Protein AF-A0A0A9A6L1-F1 (afdb_monomer)

Foldseek 3Di:
DDDDDPPDDDDDDPDDDPPPDPDDADADDPVCLLVQEPPPPDFHKHKFWWPDKAQKDWDDDPVDPDIKIKIWTWTADPVRDIAIEIEIHPRNVPDDCPVPADPVDGDTDMDIDGGFHFYDDPNDGTYTYDDDPDDDD

Radius of gyration: 17.83 Å; Cα contacts (8 Å, |Δi|>4): 209; chains: 1; bounding box: 46×40×50 Å

Solvent-accessible surface area (backbone atoms only — not comparable to full-atom values): 8783 Å² total; per-residue (Å²): 140,89,81,86,53,100,83,62,81,86,77,86,74,93,74,71,62,89,80,61,73,92,73,87,84,64,78,51,57,80,86,53,51,73,82,40,57,72,41,86,85,57,64,42,16,37,70,29,34,59,78,46,72,55,74,70,41,81,44,77,45,97,93,44,98,60,68,44,38,32,19,46,33,35,28,31,46,99,81,72,49,74,47,48,36,40,30,33,48,71,56,20,72,69,61,77,54,78,92,78,51,42,89,93,59,81,61,92,46,76,46,80,51,73,70,24,36,38,35,70,58,93,89,44,79,54,28,38,41,55,80,76,88,77,81,80,136

Secondary structure (DSSP, 8-state):
-----TT------SS--TTS-S----B--TTTGGGGTT--S--EEEEEEEEEEPPPEEE--TT-SS-EEEEEEEEE-TT--EEEEEEEHHHHHH---TTT--TTS---EEEEEEEEEEEEETTEEEEEE--------

Nearest PDB structures (foldseek):
  1fgu-assembly1_B  TM=7.752E-01  e=1.623E-06  Homo sapiens
  1jmc-assembly1_A  TM=8.488E-01  e=8.331E-06  Homo sapiens
  4gop-assembly2_Z  TM=6.912E-01  e=4.277E-05  Mycosarcoma maydis
  3u4v-assembly2_B  TM=5.161E-01  e=3.938E-04  Tetrahymena thermophila
  5gqo-assembly1_B-2  TM=5.138E-01  e=1.973E-02  Mycolicibacterium smegmatis MC2 155

Mean predicted aligned error: 7.69 Å

Structure (mmCIF, N/CA/C/O backbone):
data_AF-A0A0A9A6L1-F1
#
_entry.id   AF-A0A0A9A6L1-F1
#
loop_
_atom_site.group_PDB
_atom_site.id
_atom_site.type_symbol
_atom_site.label_atom_id
_atom_site.label_alt_id
_atom_site.label_comp_id
_atom_site.label_asym_id
_atom_site.label_entity_id
_atom_site.label_seq_id
_atom_site.pdbx_PDB_ins_code
_atom_site.Cartn_x
_atom_site.Cartn_y
_atom_site.Cartn_z
_atom_site.occupancy
_atom_site.B_iso_or_equiv
_atom_site.auth_seq_id
_atom_site.auth_comp_id
_atom_site.auth_asym_id
_atom_site.auth_atom_id
_atom_site.pdbx_PDB_model_num
ATOM 1 N N . MET A 1 1 ? -10.309 15.102 16.160 1.00 74.25 1 MET A N 1
ATOM 2 C CA . MET A 1 1 ? -9.269 14.274 16.804 1.00 74.25 1 MET A CA 1
ATOM 3 C C . MET A 1 1 ? -9.879 13.691 18.061 1.00 74.25 1 MET A C 1
ATOM 5 O O . MET A 1 1 ? -10.556 14.434 18.758 1.00 74.25 1 MET A O 1
ATOM 9 N N . LEU A 1 2 ? -9.729 12.389 18.292 1.00 88.75 2 LEU A N 1
ATOM 10 C CA . LEU A 1 2 ? -10.178 11.734 19.520 1.00 88.75 2 LEU A CA 1
ATOM 11 C C . LEU A 1 2 ? -8.929 11.347 20.304 1.00 88.75 2 LEU A C 1
ATOM 13 O O . LEU A 1 2 ? -8.013 10.761 19.733 1.00 88.75 2 LEU A O 1
ATOM 17 N N . GLU A 1 3 ? -8.888 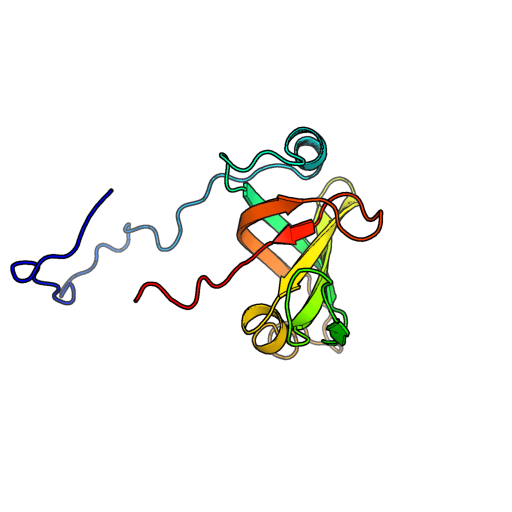11.714 21.576 1.00 94.00 3 GLU A N 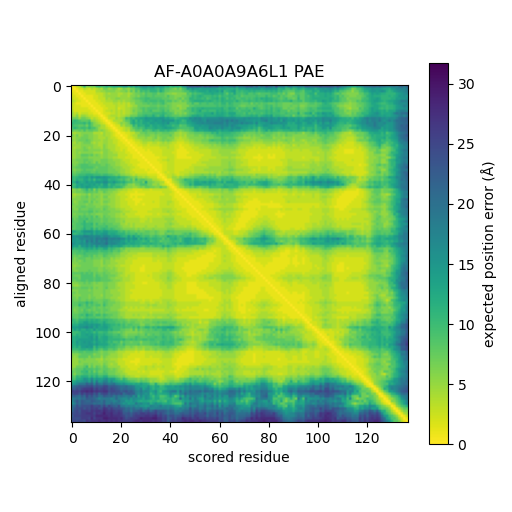1
ATOM 18 C CA . GLU A 1 3 ? -7.743 11.503 22.454 1.00 94.00 3 GLU A CA 1
ATOM 19 C C . GLU A 1 3 ? -8.149 10.578 23.599 1.00 94.00 3 GLU A C 1
ATOM 21 O O . GLU A 1 3 ? -9.248 10.694 24.150 1.00 94.00 3 GLU A O 1
ATOM 26 N N . PHE A 1 4 ? -7.282 9.621 23.925 1.00 95.12 4 PHE A N 1
ATOM 27 C CA . PHE A 1 4 ? -7.496 8.749 25.070 1.00 95.12 4 PHE A CA 1
ATOM 28 C C . PHE A 1 4 ? -6.957 9.418 26.323 1.00 95.12 4 PHE A C 1
ATOM 30 O O . PHE A 1 4 ? -5.835 9.911 26.351 1.00 95.12 4 PHE A O 1
ATOM 37 N N . THR A 1 5 ? -7.761 9.394 27.375 1.00 95.25 5 THR A N 1
ATOM 38 C CA . THR A 1 5 ? -7.386 9.893 28.695 1.00 95.25 5 THR A CA 1
ATOM 39 C C . THR A 1 5 ? -7.419 8.741 29.691 1.00 95.25 5 THR A C 1
ATOM 41 O O . THR A 1 5 ? -7.905 7.650 29.384 1.00 95.25 5 THR A O 1
ATOM 44 N N . LEU A 1 6 ? -6.990 8.999 30.926 1.00 96.31 6 LEU A N 1
ATOM 45 C CA . LEU A 1 6 ? -7.142 8.051 32.036 1.00 96.31 6 LEU A CA 1
ATOM 46 C C . LEU A 1 6 ? -8.614 7.673 32.310 1.00 96.31 6 LEU A C 1
ATOM 48 O O . LEU A 1 6 ? -8.878 6.685 32.990 1.00 96.31 6 LEU A O 1
ATOM 52 N N . TYR A 1 7 ? -9.573 8.431 31.768 1.00 96.50 7 TYR A N 1
ATOM 53 C CA . TYR A 1 7 ? -11.009 8.184 31.907 1.00 96.50 7 TYR A CA 1
ATOM 54 C C . TYR A 1 7 ? -11.627 7.432 30.717 1.00 96.50 7 TYR A C 1
ATOM 56 O O . TYR A 1 7 ? -12.807 7.076 30.761 1.00 96.50 7 TYR A O 1
ATOM 64 N N . THR A 1 8 ? -10.866 7.172 29.650 1.00 97.12 8 THR A N 1
ATOM 65 C CA . THR A 1 8 ? -11.365 6.460 28.470 1.00 97.12 8 THR A CA 1
ATOM 66 C C . THR A 1 8 ? -11.578 4.980 28.780 1.00 97.12 8 THR A C 1
ATOM 68 O O . THR A 1 8 ? -10.676 4.288 29.244 1.00 97.12 8 THR A O 1
ATOM 71 N N . LYS A 1 9 ? -12.773 4.468 28.468 1.00 95.88 9 LYS A N 1
ATOM 72 C CA . LYS A 1 9 ? -13.111 3.045 28.590 1.00 95.88 9 LYS A CA 1
ATOM 73 C C . LYS A 1 9 ? -13.371 2.455 27.210 1.00 95.88 9 LYS A C 1
ATOM 75 O O . LYS A 1 9 ? -14.200 2.968 26.464 1.00 95.88 9 LYS A O 1
ATOM 80 N N . ILE A 1 10 ? -12.686 1.361 26.892 1.00 94.38 10 ILE A N 1
ATOM 81 C CA . ILE A 1 10 ? -12.852 0.609 25.644 1.00 94.38 10 ILE A CA 1
ATOM 82 C C . ILE A 1 10 ? -13.364 -0.777 26.020 1.00 94.38 10 ILE A C 1
ATOM 84 O O . ILE A 1 10 ? -12.783 -1.442 26.875 1.00 94.38 10 ILE A O 1
ATOM 88 N N . SER A 1 11 ? -14.460 -1.209 25.403 1.00 94.81 11 SER A N 1
ATOM 89 C CA . SER A 1 11 ? -15.033 -2.536 25.634 1.00 94.81 11 SER A CA 1
ATOM 90 C C . SER A 1 11 ? -15.467 -3.171 24.310 1.00 94.81 11 SER A C 1
ATOM 92 O O . SER A 1 11 ? -15.911 -2.444 23.417 1.00 94.81 11 SER A O 1
ATOM 94 N N . PRO A 1 12 ? -15.326 -4.499 24.141 1.00 92.62 12 PRO A N 1
ATOM 95 C CA . PRO A 1 12 ? -15.799 -5.186 22.944 1.00 92.62 12 PRO A CA 1
ATOM 96 C C . PRO A 1 12 ? -17.314 -5.037 22.764 1.00 92.62 12 PRO A C 1
ATOM 98 O O . PRO A 1 12 ? -18.078 -5.180 23.722 1.00 92.62 12 PRO A O 1
ATOM 101 N N . SER A 1 13 ? -17.762 -4.807 21.528 1.00 89.44 13 SER A N 1
ATOM 102 C CA . SER A 1 13 ? -19.193 -4.824 21.213 1.00 89.44 13 SER A CA 1
ATOM 103 C C . SER A 1 13 ? -19.717 -6.260 21.230 1.00 89.44 13 SER A C 1
ATOM 105 O O . SER A 1 13 ? -19.190 -7.121 20.529 1.00 89.44 13 SER A O 1
ATOM 107 N N . LYS A 1 14 ? -20.763 -6.518 22.023 1.00 89.75 14 LYS A N 1
ATOM 108 C CA . LYS A 1 14 ? -21.402 -7.843 22.134 1.00 89.75 14 LYS A CA 1
ATOM 109 C C . LYS A 1 14 ? -22.262 -8.194 20.917 1.00 89.75 14 LYS A C 1
ATOM 111 O O . LYS A 1 14 ? -22.505 -9.364 20.654 1.00 89.75 14 LYS A O 1
ATOM 116 N N . SER A 1 15 ? -22.723 -7.181 20.190 1.00 87.12 15 SER A N 1
ATOM 117 C CA . SER A 1 15 ? -23.604 -7.320 19.031 1.00 87.12 15 SER A CA 1
ATOM 118 C C . SER A 1 15 ? -23.201 -6.290 17.970 1.00 87.12 15 SER A C 1
ATOM 120 O O . SER A 1 15 ? -23.883 -5.272 17.805 1.00 87.12 15 SER A O 1
ATOM 122 N N . PRO A 1 16 ? -22.049 -6.476 17.298 1.00 82.50 16 PRO A N 1
ATOM 123 C CA . PRO A 1 16 ? -21.636 -5.565 16.240 1.00 82.50 16 PRO A CA 1
ATOM 124 C C . PRO A 1 16 ? -22.684 -5.580 15.124 1.00 82.50 16 PRO A C 1
ATOM 126 O O . PRO A 1 16 ? -23.101 -6.642 14.664 1.00 82.50 16 PRO A O 1
ATOM 129 N N . GLN A 1 17 ? -23.125 -4.396 14.698 1.00 85.56 17 GLN A N 1
ATOM 130 C CA . GLN A 1 17 ? -24.010 -4.286 13.543 1.00 85.56 17 GLN A CA 1
ATOM 131 C C . GLN A 1 17 ? -23.280 -4.818 12.308 1.00 85.56 17 GLN A C 1
ATOM 133 O O . GLN A 1 17 ? -22.139 -4.435 12.049 1.00 85.56 17 GLN A O 1
ATOM 138 N N . SER A 1 18 ? -23.945 -5.664 11.521 1.00 84.81 18 SER A N 1
ATOM 139 C CA . SER A 1 18 ? -23.381 -6.197 10.273 1.00 84.81 18 SER A CA 1
ATOM 140 C C . SER A 1 18 ? -23.102 -5.108 9.232 1.00 84.81 18 SER A C 1
ATOM 142 O O . SER A 1 18 ? -22.303 -5.315 8.324 1.00 84.81 18 SER A O 1
ATOM 144 N N . THR A 1 19 ? -23.734 -3.942 9.376 1.00 89.06 19 THR A N 1
ATOM 145 C CA . THR A 1 19 ? -23.551 -2.763 8.523 1.00 89.06 19 THR A CA 1
ATOM 146 C C . THR A 1 19 ? -22.353 -1.901 8.917 1.00 89.06 19 THR A C 1
ATOM 148 O O . THR A 1 19 ? -22.063 -0.928 8.222 1.00 89.06 19 THR A O 1
ATOM 151 N N . PHE A 1 20 ? -21.655 -2.209 10.016 1.00 85.94 20 PHE A N 1
ATOM 152 C CA . PHE A 1 20 ? -20.508 -1.413 10.435 1.00 85.94 20 PHE A CA 1
ATOM 153 C C . PHE A 1 20 ? -19.359 -1.573 9.424 1.00 85.94 20 PHE A C 1
ATOM 155 O O . PHE A 1 20 ? -18.884 -2.694 9.208 1.00 85.94 20 PHE A O 1
ATOM 162 N N . PRO A 1 21 ? -18.892 -0.483 8.787 1.00 87.25 21 PRO A N 1
ATOM 163 C CA . PRO A 1 21 ? -17.895 -0.584 7.736 1.00 87.25 21 PRO A CA 1
ATOM 164 C C . PRO A 1 21 ? -16.558 -1.050 8.313 1.00 87.25 21 PRO A C 1
ATOM 166 O O . PRO A 1 21 ? -16.032 -0.476 9.266 1.00 87.25 21 PRO A O 1
ATOM 169 N N . LYS A 1 22 ? -15.976 -2.086 7.702 1.00 85.81 22 LYS A N 1
ATOM 170 C CA . LYS A 1 22 ? -14.654 -2.598 8.092 1.00 85.81 22 LYS A CA 1
ATOM 171 C C . LYS A 1 22 ? -13.523 -1.646 7.692 1.00 85.81 22 LYS A C 1
ATOM 173 O O . LYS A 1 22 ? -12.522 -1.552 8.395 1.00 85.81 22 LYS A O 1
ATOM 178 N N . TYR A 1 23 ? -13.693 -0.950 6.570 1.00 86.00 23 TYR A N 1
ATOM 179 C CA . TYR A 1 23 ? -12.739 0.011 6.028 1.00 86.00 23 TYR A CA 1
ATOM 180 C C . TYR A 1 23 ? -13.496 1.223 5.487 1.00 86.00 23 TYR A C 1
ATOM 182 O O . TYR A 1 23 ? -14.563 1.074 4.895 1.00 86.00 23 TYR A O 1
ATOM 190 N N . ILE A 1 24 ? -12.928 2.411 5.678 1.00 89.31 24 ILE A N 1
ATOM 191 C CA . ILE A 1 24 ? -13.388 3.662 5.075 1.00 89.31 24 ILE A CA 1
ATOM 192 C C . ILE A 1 24 ? -12.195 4.219 4.307 1.00 89.31 24 ILE A C 1
ATOM 194 O O . ILE A 1 24 ? -11.101 4.299 4.862 1.00 89.31 24 ILE A O 1
ATOM 198 N N . TYR A 1 25 ? -12.401 4.557 3.039 1.00 92.88 25 TYR A N 1
ATOM 199 C CA . TYR A 1 25 ? -11.360 5.069 2.155 1.00 92.88 25 TYR A CA 1
ATOM 200 C C . TYR A 1 25 ? -11.956 6.034 1.128 1.00 92.88 25 TYR A C 1
ATOM 202 O O . TYR A 1 25 ? -13.148 5.974 0.814 1.00 92.88 25 TYR A O 1
ATOM 210 N N . LYS A 1 26 ? -11.110 6.901 0.578 1.00 93.56 26 LYS A N 1
ATOM 211 C CA . LYS A 1 26 ? -11.421 7.793 -0.540 1.00 93.56 26 LYS A CA 1
ATOM 212 C C . LYS A 1 26 ? -10.390 7.572 -1.644 1.00 93.56 26 LYS A C 1
ATOM 214 O O . LYS A 1 26 ? -9.288 8.105 -1.576 1.00 93.56 26 LYS A O 1
ATOM 219 N N . LEU A 1 27 ? -10.766 6.774 -2.644 1.00 94.12 27 LEU A N 1
ATOM 220 C CA . LEU A 1 27 ? -9.862 6.398 -3.729 1.00 94.12 27 LEU A CA 1
ATOM 221 C C . LEU A 1 27 ? -9.459 7.611 -4.572 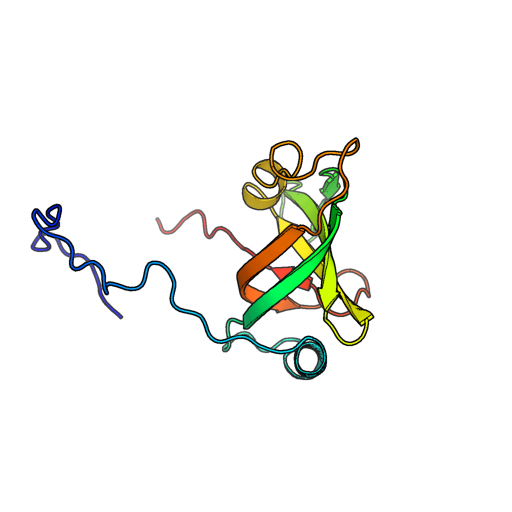1.00 94.12 27 LEU A C 1
ATOM 223 O O . LEU A 1 27 ? -10.311 8.377 -5.018 1.00 94.12 27 LEU A O 1
ATOM 227 N N . THR A 1 28 ? -8.162 7.709 -4.825 1.00 93.62 28 THR A N 1
ATOM 228 C CA . THR A 1 28 ? -7.537 8.603 -5.794 1.00 93.62 28 THR A CA 1
ATOM 229 C C . THR A 1 28 ? -7.097 7.780 -6.998 1.00 93.62 28 THR A C 1
ATOM 231 O O . THR A 1 28 ? -6.499 6.708 -6.850 1.00 93.62 28 THR A O 1
ATOM 234 N N . THR A 1 29 ? -7.380 8.276 -8.197 1.00 94.31 29 THR A N 1
ATOM 235 C CA . THR A 1 29 ? -6.985 7.613 -9.446 1.00 94.31 29 THR A CA 1
ATOM 236 C C . THR A 1 29 ? -5.493 7.791 -9.718 1.00 94.31 29 THR A C 1
ATOM 238 O O . THR A 1 29 ? -4.877 8.764 -9.280 1.00 94.31 29 THR A O 1
ATOM 241 N N . PHE A 1 30 ? -4.885 6.880 -10.482 1.00 93.31 30 PHE A N 1
ATOM 242 C CA . PHE A 1 30 ? -3.447 6.954 -10.770 1.00 93.31 30 PHE A CA 1
ATOM 243 C C . PHE A 1 30 ? -3.082 8.215 -11.566 1.00 93.31 30 PHE A C 1
ATOM 245 O O . PHE A 1 30 ? -2.025 8.801 -11.335 1.00 93.31 30 PHE A O 1
ATOM 252 N N . SER A 1 31 ? -3.983 8.692 -12.428 1.00 92.62 31 SER A N 1
ATOM 253 C CA . SER A 1 31 ? -3.835 9.942 -13.184 1.00 92.62 31 SER A CA 1
ATOM 254 C C . SER A 1 31 ? -3.780 11.201 -12.314 1.00 92.62 31 SER A C 1
ATOM 256 O O . SER A 1 31 ? -3.192 12.197 -12.727 1.00 92.62 31 SER A O 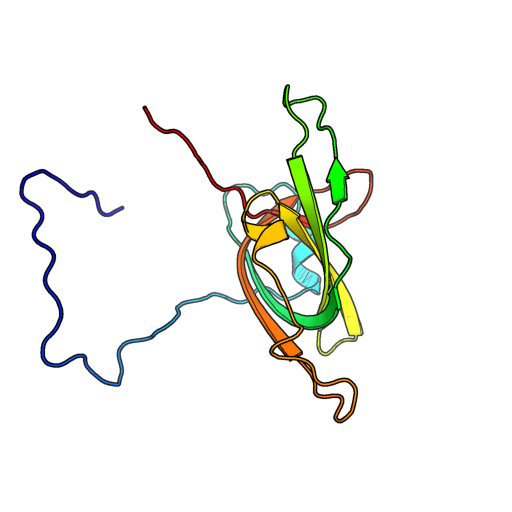1
ATOM 258 N N . GLU A 1 32 ? -4.364 11.178 -11.114 1.00 91.31 32 GLU A N 1
ATOM 259 C CA . GLU A 1 32 ? -4.368 12.325 -10.195 1.00 91.31 32 GLU A CA 1
ATOM 260 C C . GLU A 1 32 ? -3.106 12.380 -9.326 1.00 91.31 32 GLU A C 1
ATOM 262 O O . GLU A 1 32 ? -2.710 13.462 -8.883 1.00 91.31 32 GLU A O 1
ATOM 267 N N . ILE A 1 33 ? -2.435 11.241 -9.112 1.00 88.44 33 ILE A N 1
ATOM 268 C CA . ILE A 1 33 ? -1.248 11.121 -8.249 1.00 88.44 33 ILE A CA 1
ATOM 269 C C . ILE A 1 33 ? -0.159 12.155 -8.574 1.00 88.44 33 ILE A C 1
ATOM 271 O O . ILE A 1 33 ? 0.380 12.742 -7.629 1.00 88.44 33 ILE A O 1
ATOM 275 N N . PRO A 1 34 ? 0.161 12.456 -9.850 1.00 86.50 34 PRO A N 1
ATOM 276 C CA . PRO A 1 34 ? 1.173 13.452 -10.167 1.00 86.50 34 PRO A CA 1
ATOM 277 C C . PRO A 1 34 ? 0.902 14.843 -9.606 1.00 86.50 34 PRO A C 1
ATOM 279 O O . PRO A 1 34 ? 1.837 15.514 -9.170 1.00 86.50 34 PRO A O 1
ATOM 282 N N . SER A 1 35 ? -0.365 15.253 -9.554 1.00 88.62 35 SER A N 1
ATOM 283 C CA . SER A 1 35 ? -0.769 16.560 -9.022 1.00 88.62 35 SER A CA 1
ATOM 284 C C . SER A 1 35 ? -0.618 16.673 -7.499 1.00 88.62 35 SER A C 1
ATOM 286 O O . SER A 1 35 ? -0.613 17.773 -6.952 1.00 88.62 35 SER A O 1
ATOM 288 N N . LEU A 1 36 ? -0.464 15.540 -6.806 1.00 88.25 36 LEU A N 1
ATOM 289 C CA . LEU A 1 36 ? -0.373 15.458 -5.348 1.00 88.25 36 LEU A CA 1
ATOM 290 C C . LEU A 1 36 ? 1.072 15.375 -4.840 1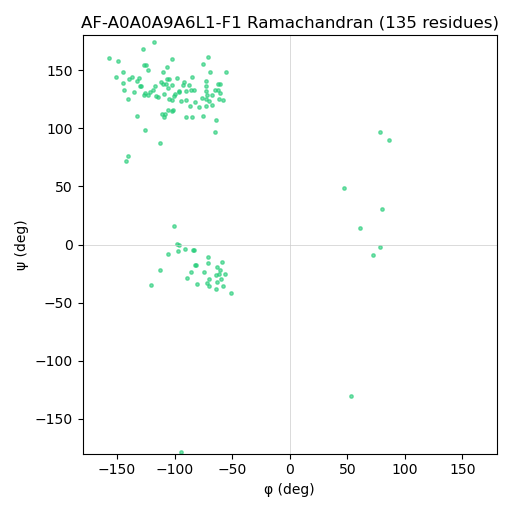.00 88.25 36 LEU A C 1
ATOM 292 O O . LEU A 1 36 ? 1.298 15.294 -3.631 1.00 88.25 36 LEU A O 1
ATOM 296 N N . LEU A 1 37 ? 2.060 15.388 -5.737 1.00 84.94 37 LEU A N 1
ATOM 297 C CA . LEU A 1 37 ? 3.467 15.265 -5.374 1.00 84.94 37 LEU A CA 1
ATOM 298 C C . LEU A 1 37 ? 3.898 16.377 -4.404 1.00 84.94 37 LEU A C 1
ATOM 300 O O . LEU A 1 37 ? 3.771 17.563 -4.694 1.00 84.94 37 LEU A O 1
ATOM 304 N N . GLY A 1 38 ? 4.443 15.986 -3.249 1.00 76.38 38 GLY A N 1
ATOM 305 C CA . GLY A 1 38 ? 4.917 16.930 -2.230 1.00 76.38 38 GLY A CA 1
ATOM 306 C C . GLY A 1 38 ? 3.809 17.548 -1.370 1.00 76.38 38 GLY A C 1
ATOM 307 O O . GLY A 1 38 ? 4.116 18.288 -0.431 1.00 76.38 38 GLY A O 1
ATOM 308 N N . ASN A 1 39 ? 2.540 17.220 -1.630 1.00 80.88 39 ASN A N 1
ATOM 309 C CA . ASN A 1 39 ? 1.440 17.588 -0.753 1.00 80.88 39 ASN A CA 1
ATOM 310 C C . ASN A 1 39 ? 1.441 16.687 0.490 1.00 80.88 39 ASN A C 1
ATOM 312 O O . ASN A 1 39 ? 1.125 15.502 0.425 1.00 80.88 39 ASN A O 1
ATOM 316 N N . ASN A 1 40 ? 1.761 17.277 1.641 1.00 72.69 40 ASN A N 1
ATOM 317 C CA . ASN A 1 40 ? 1.848 16.553 2.914 1.00 72.69 40 ASN A CA 1
ATOM 318 C C . ASN A 1 40 ? 0.571 16.649 3.752 1.00 72.69 40 ASN A C 1
ATOM 320 O O . ASN A 1 40 ? 0.535 16.126 4.862 1.00 72.69 40 ASN A O 1
ATOM 324 N N . LYS A 1 41 ? -0.445 17.366 3.260 1.00 76.88 41 LYS A N 1
ATOM 325 C CA . LYS A 1 41 ? -1.710 17.572 3.972 1.00 76.88 41 LYS A CA 1
ATOM 326 C C . LYS A 1 41 ? -2.727 16.482 3.651 1.00 76.88 41 LYS A C 1
ATOM 328 O O . LYS A 1 41 ? -3.557 16.166 4.496 1.00 76.88 41 LYS A O 1
ATOM 333 N N . ASN A 1 42 ? -2.645 15.907 2.453 1.00 79.12 42 ASN A N 1
ATOM 334 C CA . ASN A 1 42 ? -3.611 14.933 1.969 1.00 79.12 42 ASN A CA 1
ATOM 335 C C . ASN A 1 42 ? -2.979 13.544 1.938 1.00 79.12 42 ASN A C 1
ATOM 337 O O . ASN A 1 42 ? -2.079 13.281 1.141 1.00 79.12 42 ASN A O 1
ATOM 341 N N . LEU A 1 43 ? -3.474 12.659 2.802 1.00 87.75 43 LEU A N 1
ATOM 342 C CA . LEU A 1 43 ? -3.218 11.234 2.665 1.00 87.75 43 LEU A CA 1
ATOM 343 C C . LEU A 1 43 ? -4.037 10.695 1.493 1.00 87.75 43 LEU A C 1
ATOM 345 O O . LEU A 1 43 ? -5.175 11.111 1.274 1.00 87.75 43 LEU A O 1
ATOM 349 N N . VAL A 1 44 ? -3.428 9.794 0.738 1.00 90.88 44 VAL A N 1
ATOM 350 C CA . VAL A 1 44 ? -4.005 9.207 -0.466 1.00 90.88 44 VAL A CA 1
ATOM 351 C C . VAL A 1 44 ? -4.394 7.767 -0.186 1.00 90.88 44 VAL A C 1
ATOM 353 O O . VAL A 1 44 ? -3.618 7.033 0.427 1.00 90.88 44 VAL A O 1
ATOM 356 N N . ASP A 1 45 ? -5.559 7.364 -0.687 1.00 93.19 45 ASP A N 1
ATOM 357 C CA . ASP A 1 45 ? -5.958 5.965 -0.771 1.00 93.19 45 ASP A CA 1
ATOM 358 C C . ASP A 1 45 ? -6.006 5.564 -2.246 1.00 93.19 45 ASP A C 1
ATOM 360 O O . ASP A 1 45 ? -6.444 6.341 -3.090 1.00 93.19 45 ASP A O 1
ATOM 364 N N . MET A 1 46 ? -5.558 4.363 -2.585 1.00 92.56 46 MET A N 1
ATOM 365 C CA . MET A 1 46 ? -5.492 3.892 -3.966 1.00 92.56 46 MET A CA 1
ATOM 366 C C . MET A 1 46 ? -5.799 2.401 -4.051 1.00 92.56 46 MET A C 1
ATOM 368 O O . MET A 1 46 ? -5.479 1.627 -3.146 1.00 92.56 46 MET A O 1
ATOM 372 N N . LEU A 1 47 ? -6.396 2.008 -5.169 1.00 95.31 47 LEU A N 1
ATOM 373 C CA . LEU A 1 47 ? -6.712 0.626 -5.498 1.00 95.31 47 LEU A CA 1
ATOM 374 C C . LEU A 1 47 ? -6.005 0.274 -6.804 1.00 95.31 47 LEU A C 1
ATOM 376 O O . LEU A 1 47 ? -6.098 1.029 -7.770 1.00 95.31 47 LEU A O 1
ATOM 380 N N . GLY A 1 48 ? -5.309 -0.856 -6.837 1.00 95.56 48 GLY A N 1
ATOM 381 C CA . GLY A 1 48 ? -4.588 -1.277 -8.032 1.00 95.56 48 GLY A CA 1
ATOM 382 C C . GLY A 1 48 ? -4.341 -2.774 -8.085 1.00 95.56 48 GLY A C 1
ATOM 383 O O . GLY A 1 48 ? -4.384 -3.474 -7.073 1.00 95.56 48 GLY A O 1
ATOM 384 N N . MET A 1 49 ? -4.076 -3.255 -9.291 1.00 95.88 49 MET A N 1
ATOM 385 C CA . MET A 1 49 ? -3.675 -4.627 -9.571 1.00 95.88 49 MET A CA 1
ATOM 386 C C . MET A 1 49 ? -2.177 -4.763 -9.317 1.00 95.88 49 MET A C 1
ATOM 388 O O . MET A 1 49 ? -1.398 -4.030 -9.920 1.00 95.88 49 MET A O 1
ATOM 392 N N . ILE A 1 50 ? -1.758 -5.675 -8.443 1.00 94.88 50 ILE A N 1
ATOM 393 C CA . ILE A 1 50 ? -0.335 -5.973 -8.254 1.00 94.88 50 ILE A CA 1
ATOM 394 C C . ILE A 1 50 ? 0.169 -6.698 -9.500 1.00 94.88 50 ILE A C 1
ATOM 396 O O . ILE A 1 50 ? -0.354 -7.755 -9.852 1.00 94.88 50 ILE A O 1
ATOM 400 N N . ILE A 1 51 ? 1.202 -6.144 -10.132 1.00 93.75 51 ILE A N 1
ATOM 401 C CA . ILE A 1 51 ? 1.884 -6.776 -11.269 1.00 93.75 51 ILE A CA 1
ATOM 402 C C . ILE A 1 51 ? 3.319 -7.193 -10.937 1.00 93.75 51 ILE A C 1
ATOM 404 O O . ILE A 1 51 ? 3.848 -8.095 -11.577 1.00 93.75 51 ILE A O 1
ATOM 408 N N . GLU A 1 52 ? 3.934 -6.588 -9.917 1.00 92.75 52 GLU A N 1
ATOM 409 C CA . GLU A 1 52 ? 5.274 -6.957 -9.459 1.00 92.75 52 GLU A CA 1
ATOM 410 C C . GLU A 1 52 ? 5.445 -6.667 -7.964 1.00 92.75 52 GLU A C 1
ATOM 412 O O . GLU A 1 52 ? 4.943 -5.667 -7.443 1.00 92.75 52 GLU A O 1
ATOM 417 N N . VAL A 1 53 ? 6.189 -7.533 -7.278 1.00 93.06 53 VAL A N 1
ATOM 418 C CA . VAL A 1 53 ? 6.637 -7.333 -5.898 1.00 93.06 53 VAL A CA 1
ATOM 419 C C . VAL A 1 53 ? 8.122 -7.660 -5.836 1.00 93.06 53 VAL A C 1
ATOM 421 O O . VAL A 1 53 ? 8.506 -8.821 -5.951 1.00 93.06 53 VAL A O 1
ATOM 424 N N . ALA A 1 54 ? 8.956 -6.643 -5.635 1.00 93.62 54 ALA A N 1
ATOM 425 C CA . ALA A 1 54 ? 10.398 -6.820 -5.522 1.00 93.62 54 ALA A CA 1
ATOM 426 C C . ALA A 1 54 ? 10.775 -7.510 -4.202 1.00 93.62 54 ALA A C 1
ATOM 428 O O . ALA A 1 54 ? 10.005 -7.491 -3.238 1.00 93.62 54 ALA A O 1
ATOM 429 N N . GLU A 1 55 ? 11.977 -8.076 -4.118 1.00 93.75 55 GLU A N 1
ATOM 430 C CA . GLU A 1 55 ? 12.536 -8.521 -2.839 1.00 93.75 55 GLU A CA 1
ATOM 431 C C . GLU A 1 55 ? 12.898 -7.324 -1.936 1.00 93.75 55 GLU A C 1
ATOM 433 O O . GLU A 1 55 ? 13.252 -6.248 -2.436 1.00 93.75 55 GLU A O 1
ATOM 438 N N . PRO A 1 56 ? 12.804 -7.459 -0.599 1.00 93.25 56 PRO A N 1
ATOM 439 C CA . PRO A 1 56 ? 13.217 -6.406 0.319 1.00 93.25 56 PRO A CA 1
ATOM 440 C C . PRO A 1 56 ? 14.715 -6.092 0.195 1.00 93.25 56 PRO A C 1
ATOM 442 O O . PRO A 1 56 ? 15.550 -6.991 0.135 1.00 93.25 56 PRO A O 1
ATOM 445 N N . THR A 1 57 ? 15.071 -4.810 0.220 1.00 94.19 57 THR A N 1
ATOM 446 C CA . THR A 1 57 ? 16.457 -4.335 0.094 1.00 94.19 57 THR A CA 1
ATOM 447 C C . THR A 1 57 ? 16.801 -3.328 1.182 1.00 94.19 57 THR A C 1
ATOM 449 O O . THR A 1 57 ? 15.972 -2.509 1.576 1.00 94.19 57 THR A O 1
ATOM 452 N N . TRP A 1 58 ? 18.038 -3.373 1.675 1.00 92.50 58 TRP A N 1
ATOM 453 C CA . TRP A 1 58 ? 18.553 -2.378 2.612 1.00 92.50 58 TRP A CA 1
ATOM 454 C C . TRP A 1 58 ? 19.059 -1.153 1.861 1.00 92.50 58 TRP A C 1
ATOM 456 O O . TRP A 1 58 ? 19.818 -1.273 0.901 1.00 92.50 58 TRP A O 1
ATOM 466 N N . VAL A 1 59 ? 18.666 0.030 2.322 1.00 90.19 59 VAL A N 1
ATOM 467 C CA . VAL A 1 59 ? 19.124 1.306 1.777 1.00 90.19 59 VAL A CA 1
ATOM 468 C C . VAL A 1 59 ? 19.545 2.243 2.899 1.00 90.19 59 VAL A C 1
ATOM 470 O O . VAL A 1 59 ? 18.918 2.315 3.956 1.00 90.19 59 VAL A O 1
ATOM 473 N N . HIS A 1 60 ? 20.622 2.983 2.662 1.00 86.38 60 HIS A N 1
ATOM 474 C CA . HIS A 1 60 ? 21.076 4.024 3.571 1.00 86.38 60 HIS A CA 1
ATOM 475 C C . HIS A 1 60 ? 20.508 5.373 3.117 1.00 86.38 60 HIS A C 1
ATOM 477 O O . HIS A 1 60 ? 20.674 5.769 1.962 1.00 86.38 60 HIS A O 1
ATOM 483 N N . LEU A 1 61 ? 19.790 6.058 4.007 1.00 82.00 61 LEU A N 1
ATOM 484 C CA . LEU A 1 61 ? 19.242 7.388 3.750 1.00 82.00 61 LEU A CA 1
ATOM 485 C C . LEU A 1 61 ? 20.155 8.415 4.407 1.00 82.00 61 LEU A C 1
ATOM 487 O O . LEU A 1 61 ? 20.409 8.310 5.597 1.00 82.00 61 LEU A O 1
ATOM 491 N N . SER A 1 62 ? 20.581 9.444 3.674 1.00 78.06 62 SER A N 1
ATOM 492 C CA . SER A 1 62 ? 21.477 10.485 4.207 1.00 78.06 62 SER A CA 1
ATOM 493 C C . SER A 1 62 ? 20.939 11.192 5.458 1.00 78.06 62 SER A C 1
ATOM 495 O O . SER A 1 62 ? 21.711 11.697 6.263 1.00 78.06 62 SER A O 1
ATOM 497 N N . ALA A 1 63 ? 19.615 11.219 5.632 1.00 76.38 63 ALA A N 1
ATOM 498 C CA . ALA A 1 63 ? 18.945 11.811 6.784 1.00 76.38 63 ALA A CA 1
ATOM 499 C C . ALA A 1 63 ? 18.846 10.881 8.013 1.00 76.38 63 ALA A C 1
ATOM 501 O O . ALA A 1 63 ? 18.313 11.307 9.036 1.00 76.38 63 ALA A O 1
ATOM 502 N N . GLN A 1 64 ? 19.277 9.616 7.927 1.00 75.75 64 GLN A N 1
ATOM 503 C CA . GLN A 1 64 ? 19.154 8.636 9.012 1.00 75.75 64 GLN A CA 1
ATOM 504 C C . GLN A 1 64 ? 20.492 7.932 9.283 1.00 75.75 64 GLN A C 1
ATOM 506 O O . GLN A 1 64 ? 21.151 7.498 8.344 1.00 75.75 64 GLN A O 1
ATOM 511 N N . PRO A 1 65 ? 20.883 7.752 10.559 1.00 79.50 65 PRO A N 1
ATOM 512 C CA . PRO A 1 65 ? 22.165 7.136 10.901 1.00 79.50 65 PRO A CA 1
ATOM 513 C C . PRO A 1 65 ? 22.212 5.638 10.575 1.00 79.50 65 PRO A C 1
ATOM 515 O O . PRO A 1 65 ? 23.273 5.106 10.264 1.00 79.50 65 PRO A O 1
ATOM 518 N N . ASN A 1 66 ? 21.066 4.954 10.620 1.00 86.56 66 ASN A N 1
ATOM 519 C CA . ASN A 1 66 ? 20.973 3.518 10.378 1.00 86.56 66 ASN A CA 1
ATOM 520 C C . ASN A 1 66 ? 20.335 3.236 9.010 1.00 86.56 66 ASN A C 1
ATOM 522 O O . ASN A 1 66 ? 19.390 3.932 8.625 1.00 86.56 66 ASN A O 1
ATOM 526 N N . PRO A 1 67 ? 20.797 2.200 8.282 1.00 87.31 67 PRO A N 1
ATOM 527 C CA . PRO A 1 67 ? 20.095 1.700 7.109 1.00 87.31 67 PRO A CA 1
ATOM 528 C C . PRO A 1 67 ? 18.647 1.329 7.437 1.00 87.31 67 PRO A C 1
ATOM 530 O O . PRO A 1 67 ? 18.336 0.855 8.530 1.00 87.31 67 PRO A O 1
ATOM 533 N N . THR A 1 68 ? 17.767 1.498 6.460 1.00 89.88 68 THR A N 1
ATOM 534 C CA . THR A 1 68 ? 16.369 1.082 6.543 1.00 89.88 68 THR A CA 1
ATOM 535 C C . THR A 1 68 ? 16.052 0.133 5.398 1.00 89.88 68 THR A C 1
ATOM 537 O O . THR A 1 68 ? 16.654 0.194 4.327 1.00 89.88 68 THR A O 1
ATOM 540 N N . ILE A 1 69 ? 15.116 -0.776 5.629 1.00 91.31 69 ILE A N 1
ATOM 541 C CA . ILE A 1 69 ? 14.676 -1.734 4.622 1.00 91.31 69 ILE A CA 1
ATOM 542 C C . ILE A 1 69 ? 13.546 -1.128 3.789 1.00 91.31 69 ILE A C 1
ATOM 544 O O . ILE A 1 69 ? 12.638 -0.493 4.334 1.00 91.31 69 ILE A O 1
ATOM 548 N N . LYS A 1 70 ? 13.594 -1.330 2.474 1.00 91.00 70 LYS A N 1
ATOM 549 C CA . LYS A 1 70 ? 12.531 -0.963 1.540 1.00 91.00 70 LYS A CA 1
ATOM 550 C C . LYS A 1 70 ? 12.075 -2.162 0.714 1.00 91.00 70 LYS A C 1
ATOM 552 O O . LYS A 1 70 ? 12.853 -3.084 0.480 1.00 91.00 70 LYS A O 1
ATOM 557 N N . ARG A 1 71 ? 10.833 -2.134 0.239 1.00 92.12 71 ARG A N 1
ATOM 558 C CA . ARG A 1 71 ? 10.285 -3.101 -0.721 1.00 92.12 71 ARG A CA 1
ATOM 559 C C . ARG A 1 71 ? 9.406 -2.362 -1.718 1.00 92.12 71 ARG A C 1
ATOM 561 O O . ARG A 1 71 ? 8.495 -1.648 -1.308 1.00 92.12 71 ARG A O 1
ATOM 568 N N . ASP A 1 72 ? 9.695 -2.522 -3.002 1.00 92.62 72 ASP A N 1
ATOM 569 C CA . ASP A 1 72 ? 8.927 -1.894 -4.075 1.00 92.62 72 ASP A CA 1
ATOM 570 C C . ASP A 1 72 ? 7.827 -2.849 -4.569 1.00 92.62 72 ASP A C 1
ATOM 572 O O . ASP A 1 72 ? 8.044 -4.052 -4.718 1.00 92.62 72 ASP A O 1
ATOM 576 N N . VAL A 1 73 ? 6.635 -2.303 -4.794 1.00 93.31 73 VAL A N 1
ATOM 577 C CA . VAL A 1 73 ? 5.459 -2.987 -5.341 1.00 93.31 73 VAL A CA 1
ATOM 578 C C . VAL A 1 73 ? 4.979 -2.179 -6.537 1.00 93.31 73 VAL A C 1
ATOM 580 O O . VAL A 1 73 ? 4.786 -0.968 -6.420 1.00 93.31 73 VAL A O 1
ATOM 583 N N . ILE A 1 74 ? 4.783 -2.826 -7.681 1.00 93.06 74 ILE A N 1
ATOM 584 C CA . ILE A 1 74 ? 4.267 -2.169 -8.881 1.00 93.06 74 ILE A CA 1
ATOM 585 C C . ILE A 1 74 ? 2.792 -2.512 -9.034 1.00 93.06 74 ILE A C 1
ATOM 587 O O . ILE A 1 74 ? 2.401 -3.683 -9.067 1.00 93.06 74 ILE A O 1
ATOM 591 N N . LEU A 1 75 ? 1.982 -1.461 -9.112 1.00 94.75 75 LEU A N 1
ATOM 592 C CA . LEU A 1 75 ? 0.550 -1.531 -9.333 1.00 94.75 75 LEU A CA 1
ATOM 593 C C . LEU A 1 75 ? 0.204 -1.095 -10.747 1.00 94.75 75 LEU A C 1
ATOM 595 O O . LEU A 1 75 ? 0.886 -0.250 -11.324 1.00 94.75 75 LEU A O 1
ATOM 599 N N . LYS A 1 76 ? -0.909 -1.616 -11.252 1.00 95.56 76 LYS A N 1
ATOM 600 C CA . LYS A 1 76 ? -1.514 -1.249 -12.526 1.00 95.56 76 LYS A CA 1
ATOM 601 C C . LYS A 1 76 ? -3.000 -0.942 -12.334 1.00 95.56 76 LYS A C 1
ATOM 603 O O . LYS A 1 76 ? -3.680 -1.670 -11.608 1.00 95.56 76 LYS A O 1
ATOM 608 N N . ASP A 1 77 ? -3.504 0.125 -12.946 1.00 95.25 77 ASP A N 1
ATOM 609 C CA . ASP A 1 77 ? -4.939 0.431 -12.962 1.00 95.25 77 ASP A CA 1
ATOM 610 C C . ASP A 1 77 ? -5.634 -0.119 -14.222 1.00 95.25 77 ASP A C 1
ATOM 612 O O . ASP A 1 77 ? -5.022 -0.784 -15.061 1.00 95.25 77 ASP A O 1
ATOM 616 N N . THR A 1 78 ? -6.939 0.126 -14.351 1.00 94.56 78 THR A N 1
ATOM 617 C CA . THR A 1 78 ? -7.740 -0.324 -15.502 1.00 94.56 78 THR A CA 1
ATOM 618 C C . THR A 1 78 ? -7.431 0.420 -16.803 1.00 94.56 78 THR A C 1
ATOM 620 O O . THR A 1 78 ? -7.901 -0.008 -17.850 1.00 94.56 78 THR A O 1
ATOM 623 N N . ASN A 1 79 ? -6.668 1.516 -16.751 1.00 94.75 79 ASN A N 1
ATOM 624 C CA . ASN A 1 79 ? -6.215 2.292 -17.911 1.00 94.75 79 ASN A CA 1
ATOM 625 C C . ASN A 1 79 ? -4.760 1.961 -18.282 1.00 94.75 79 ASN A C 1
ATOM 627 O O . ASN A 1 79 ? -4.101 2.734 -18.974 1.00 94.75 79 ASN A O 1
ATOM 631 N N . ASP A 1 80 ? -4.242 0.845 -17.768 1.00 94.50 80 ASP A N 1
ATOM 632 C CA . ASP A 1 80 ? -2.863 0.399 -17.924 1.00 94.50 80 ASP A CA 1
ATOM 633 C C . ASP A 1 80 ? -1.792 1.350 -17.352 1.00 94.50 80 ASP A C 1
ATOM 635 O O . ASP A 1 80 ? -0.596 1.149 -17.595 1.00 94.50 80 ASP A O 1
ATOM 639 N N . LEU A 1 81 ? -2.176 2.334 -16.530 1.00 94.94 81 LEU A N 1
ATOM 640 C CA . LEU A 1 81 ? -1.225 3.198 -15.837 1.00 94.94 81 LEU A CA 1
ATOM 641 C C . LEU A 1 81 ? -0.542 2.420 -14.720 1.00 94.94 81 LEU A C 1
ATOM 643 O O . LEU A 1 81 ? -1.188 1.713 -13.947 1.00 94.94 81 LEU A O 1
ATOM 647 N N . GLN A 1 82 ? 0.775 2.589 -14.614 1.00 93.62 82 GLN A N 1
ATOM 648 C CA . GLN A 1 82 ? 1.574 1.949 -13.578 1.00 93.62 82 GLN A CA 1
ATOM 649 C C . GLN A 1 82 ? 1.976 2.927 -12.483 1.00 93.62 82 GLN A C 1
ATOM 651 O O . GLN A 1 82 ? 2.325 4.081 -12.743 1.00 93.62 82 GLN A O 1
ATOM 656 N N . LEU A 1 83 ? 1.982 2.430 -11.252 1.00 90.44 83 LEU A N 1
ATOM 657 C CA . LEU A 1 83 ? 2.391 3.178 -10.076 1.00 90.44 83 LEU A CA 1
ATOM 658 C C . LEU A 1 83 ? 3.293 2.320 -9.195 1.00 90.44 83 LEU A C 1
ATOM 660 O O . LEU A 1 83 ? 2.956 1.187 -8.857 1.00 90.44 83 LEU A O 1
ATOM 664 N N . LYS A 1 84 ? 4.428 2.884 -8.779 1.00 90.56 84 LYS A N 1
ATOM 665 C CA . LYS A 1 84 ? 5.321 2.252 -7.808 1.00 90.56 84 LYS A CA 1
ATOM 666 C C . LYS A 1 84 ? 4.946 2.666 -6.387 1.00 90.56 84 LYS A C 1
ATOM 668 O O . LYS A 1 84 ? 4.944 3.847 -6.043 1.00 90.56 84 LYS A O 1
ATOM 673 N N . VAL A 1 85 ? 4.694 1.682 -5.539 1.00 91.06 85 VAL A N 1
ATOM 674 C CA . VAL A 1 85 ? 4.513 1.843 -4.097 1.00 91.06 85 VAL A CA 1
ATOM 675 C C . VAL A 1 85 ? 5.766 1.337 -3.395 1.00 91.06 85 VAL A C 1
ATOM 677 O O . VAL A 1 85 ? 6.173 0.197 -3.595 1.00 91.06 85 VAL A O 1
ATOM 680 N N . THR A 1 86 ? 6.377 2.174 -2.559 1.00 90.44 86 THR A N 1
ATOM 681 C CA . THR A 1 86 ? 7.594 1.820 -1.819 1.00 90.44 86 THR A CA 1
ATOM 682 C C . THR A 1 86 ? 7.255 1.671 -0.343 1.00 90.44 86 THR A C 1
ATOM 684 O O . THR A 1 86 ? 6.972 2.641 0.363 1.00 90.44 86 THR A O 1
ATOM 687 N N . LEU A 1 87 ? 7.294 0.437 0.141 1.00 91.38 87 LEU A N 1
ATOM 688 C CA . LEU A 1 87 ? 7.114 0.108 1.548 1.00 91.38 87 LEU A CA 1
ATOM 689 C C . LEU A 1 87 ? 8.442 0.253 2.279 1.00 91.38 87 LEU A C 1
ATOM 691 O O . LEU A 1 87 ? 9.486 -0.090 1.733 1.00 91.38 87 LEU A O 1
ATOM 695 N N . TRP A 1 88 ? 8.397 0.715 3.526 1.00 88.62 88 TRP A N 1
ATOM 696 C CA . TRP A 1 88 ? 9.585 0.963 4.344 1.00 88.62 88 TRP A CA 1
ATOM 697 C C . TRP A 1 88 ? 9.496 0.253 5.697 1.00 88.62 88 TRP A C 1
ATOM 699 O O . TRP A 1 88 ? 8.402 -0.008 6.215 1.00 88.62 88 TRP A O 1
ATOM 709 N N . GLY A 1 89 ? 10.653 -0.050 6.287 1.00 89.19 89 GLY A N 1
ATOM 710 C CA . GLY A 1 89 ? 10.767 -0.625 7.624 1.00 89.19 89 GLY A CA 1
ATOM 711 C C . GLY A 1 89 ? 9.926 -1.893 7.787 1.00 89.19 89 GLY A C 1
ATOM 712 O O . GLY A 1 89 ? 9.933 -2.789 6.944 1.00 89.19 89 GLY A O 1
ATOM 713 N N . ARG A 1 90 ? 9.128 -1.946 8.858 1.00 89.38 90 ARG A N 1
ATOM 714 C CA . ARG A 1 90 ? 8.281 -3.110 9.162 1.00 89.38 90 ARG A CA 1
ATOM 715 C C . ARG A 1 90 ? 7.263 -3.433 8.061 1.00 89.38 90 ARG A C 1
ATOM 717 O O . ARG A 1 90 ? 6.904 -4.590 7.887 1.00 89.38 90 ARG A O 1
ATOM 724 N N . ARG A 1 91 ? 6.784 -2.435 7.307 1.00 88.81 91 ARG A N 1
ATOM 725 C CA . ARG A 1 91 ? 5.838 -2.679 6.204 1.00 88.81 91 ARG A CA 1
ATOM 726 C C . ARG A 1 91 ? 6.513 -3.395 5.038 1.00 88.81 91 ARG A C 1
ATOM 728 O O . ARG A 1 91 ? 5.886 -4.257 4.441 1.00 88.81 91 ARG A O 1
ATOM 735 N N . ALA A 1 92 ? 7.782 -3.088 4.765 1.00 91.44 92 ALA A N 1
ATOM 736 C CA . ALA A 1 92 ? 8.558 -3.770 3.734 1.00 91.44 92 ALA A CA 1
ATOM 737 C C . ALA A 1 92 ? 8.775 -5.256 4.058 1.00 91.44 92 ALA A C 1
ATOM 739 O O . ALA A 1 92 ? 8.700 -6.090 3.163 1.00 91.44 92 ALA A O 1
ATOM 740 N N . THR A 1 93 ? 9.009 -5.593 5.331 1.00 91.00 93 THR A N 1
ATOM 741 C CA . THR A 1 93 ? 9.254 -6.981 5.754 1.00 91.00 93 THR A CA 1
ATOM 742 C C . THR A 1 93 ? 7.981 -7.804 5.916 1.00 91.00 93 THR A C 1
ATOM 744 O O . THR A 1 93 ? 8.000 -9.000 5.654 1.00 91.00 93 THR A O 1
ATOM 747 N N . GLN A 1 94 ? 6.876 -7.187 6.345 1.00 90.44 94 GLN A N 1
ATOM 748 C CA . GLN A 1 94 ? 5.600 -7.882 6.562 1.00 90.44 94 GLN A CA 1
ATOM 749 C C . GLN A 1 94 ? 4.782 -8.084 5.281 1.00 90.44 94 GLN A C 1
ATOM 751 O O . GLN A 1 94 ? 3.849 -8.882 5.286 1.00 90.44 94 GLN A O 1
ATOM 756 N N . PHE A 1 95 ? 5.077 -7.343 4.212 1.00 90.31 95 PHE A N 1
ATOM 757 C CA . PHE A 1 95 ? 4.350 -7.472 2.956 1.00 90.31 95 PHE A CA 1
ATOM 758 C C . PHE A 1 95 ? 4.829 -8.699 2.175 1.00 90.31 95 PHE A C 1
ATOM 760 O O . PHE A 1 95 ? 5.994 -8.774 1.779 1.00 90.31 95 PHE A O 1
ATOM 767 N N . ASP A 1 96 ? 3.914 -9.639 1.945 1.00 87.12 96 ASP A N 1
ATOM 768 C CA . ASP A 1 96 ? 4.155 -10.897 1.245 1.00 87.12 96 ASP A CA 1
ATOM 769 C C . ASP A 1 96 ? 2.923 -11.288 0.418 1.00 87.12 96 ASP A C 1
ATOM 771 O O . ASP A 1 96 ? 1.788 -11.151 0.878 1.00 87.12 96 ASP A O 1
ATOM 775 N N . ILE A 1 97 ? 3.155 -11.783 -0.797 1.00 86.00 97 ILE A N 1
ATOM 776 C CA . ILE A 1 97 ? 2.112 -12.241 -1.723 1.00 86.00 97 ILE A CA 1
ATOM 777 C C . ILE A 1 97 ? 2.034 -13.764 -1.840 1.00 86.00 97 ILE A C 1
ATOM 779 O O . ILE A 1 97 ? 1.087 -14.261 -2.441 1.00 86.00 97 ILE A O 1
ATOM 783 N N . ARG A 1 98 ? 2.971 -14.522 -1.254 1.00 82.19 98 ARG A N 1
ATOM 784 C CA . ARG A 1 98 ? 3.050 -15.991 -1.402 1.00 82.19 98 ARG A CA 1
ATOM 785 C C . ARG A 1 98 ? 1.812 -16.739 -0.896 1.00 82.19 98 ARG A C 1
ATOM 787 O O . ARG A 1 98 ? 1.566 -17.856 -1.324 1.00 82.19 98 ARG A O 1
ATOM 794 N N . GLY A 1 99 ? 1.029 -16.130 -0.003 1.00 80.62 99 GLY A N 1
ATOM 795 C CA . GLY A 1 99 ? -0.247 -16.681 0.477 1.00 80.62 99 GLY A CA 1
ATOM 796 C C . GLY A 1 99 ? -1.480 -16.252 -0.328 1.00 80.62 99 GLY A C 1
ATOM 797 O O . GLY A 1 99 ? -2.585 -16.681 -0.009 1.00 80.62 99 GLY A O 1
ATOM 798 N N . VAL A 1 100 ? -1.314 -15.376 -1.323 1.00 83.88 100 VAL A N 1
ATOM 799 C CA . VAL A 1 100 ? -2.411 -14.782 -2.111 1.00 83.88 100 VAL A CA 1
ATOM 800 C C . VAL A 1 100 ? -2.268 -15.102 -3.600 1.00 83.88 100 VAL A C 1
ATOM 802 O O . VAL A 1 100 ? -3.271 -15.301 -4.281 1.00 83.88 100 VAL A O 1
ATOM 805 N N . TYR A 1 101 ? -1.033 -15.166 -4.102 1.00 85.88 101 TYR A N 1
ATOM 806 C CA . TYR A 1 101 ? -0.717 -15.486 -5.488 1.00 85.88 101 TYR A CA 1
ATOM 807 C C . TYR A 1 101 ? -0.285 -16.947 -5.633 1.00 85.88 101 TYR A C 1
ATOM 809 O O . TYR A 1 101 ? 0.645 -17.395 -4.965 1.00 85.88 101 TYR A O 1
ATOM 817 N N . ASP A 1 102 ? -0.935 -17.659 -6.551 1.00 85.50 102 ASP A N 1
ATOM 818 C CA . ASP A 1 102 ? -0.611 -19.033 -6.924 1.00 85.50 102 ASP A CA 1
ATOM 819 C C . ASP A 1 102 ? -0.044 -19.057 -8.357 1.00 85.50 102 ASP A C 1
ATOM 821 O O . ASP A 1 102 ? -0.787 -18.791 -9.305 1.00 85.50 102 ASP A O 1
ATOM 825 N N . PRO A 1 103 ? 1.249 -19.383 -8.555 1.00 83.69 103 PRO A N 1
ATOM 826 C CA . PRO A 1 103 ? 1.846 -19.470 -9.888 1.00 83.69 103 PRO A CA 1
ATOM 827 C C . PRO A 1 103 ? 1.204 -20.532 -10.791 1.00 83.69 103 PRO A C 1
ATOM 829 O O . PRO A 1 103 ? 1.275 -20.409 -12.012 1.00 83.69 103 PRO A O 1
ATOM 832 N N . SER A 1 104 ? 0.594 -21.570 -10.210 1.00 89.00 104 SER A N 1
ATOM 833 C CA . SER A 1 104 ? -0.087 -22.637 -10.955 1.00 89.00 104 SER A CA 1
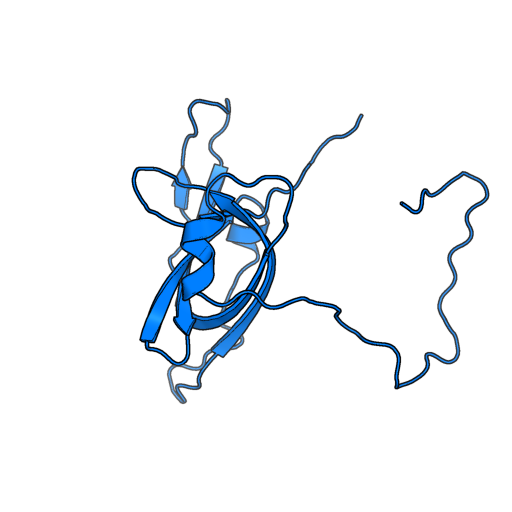ATOM 834 C C . SER A 1 104 ? -1.502 -22.250 -11.400 1.00 89.00 104 SER A C 1
ATOM 836 O O . SER A 1 104 ? -2.051 -22.853 -12.320 1.00 89.00 104 SER A O 1
ATOM 838 N N . ASN A 1 105 ? -2.073 -21.209 -10.788 1.00 88.12 105 ASN A N 1
ATOM 839 C CA . ASN A 1 105 ? -3.375 -20.645 -11.122 1.00 88.12 105 ASN A CA 1
ATOM 840 C C . ASN A 1 105 ? -3.308 -19.112 -11.025 1.00 88.12 105 ASN A C 1
ATOM 842 O O . ASN A 1 105 ? -3.781 -18.534 -10.038 1.00 88.12 105 ASN A O 1
ATOM 846 N N . PRO A 1 106 ? -2.690 -18.448 -12.020 1.00 83.62 106 PRO A N 1
ATOM 847 C CA . PRO A 1 106 ? -2.409 -17.025 -11.951 1.00 83.62 106 PRO A CA 1
ATOM 848 C C . PRO A 1 106 ? -3.718 -16.236 -11.900 1.00 83.62 106 PRO A C 1
ATOM 850 O O . PRO A 1 106 ? -4.444 -16.113 -12.886 1.00 83.62 106 PRO A O 1
ATOM 853 N N . LYS A 1 107 ? -4.017 -15.689 -10.721 1.00 87.31 107 LYS A N 1
ATOM 854 C CA . LYS A 1 107 ? -5.159 -14.807 -10.485 1.00 87.31 107 LYS A CA 1
ATOM 855 C C . LYS A 1 107 ? -4.687 -13.391 -10.238 1.00 87.31 107 LYS A C 1
ATOM 857 O O . LYS A 1 107 ? -3.637 -13.152 -9.644 1.00 87.31 107 LYS A O 1
ATOM 862 N N . LEU A 1 108 ? -5.525 -12.454 -10.660 1.00 88.19 108 LEU A N 1
ATOM 863 C CA . LEU A 1 108 ? -5.332 -11.047 -10.378 1.00 88.19 108 LEU A CA 1
ATOM 864 C C . LEU A 1 108 ? -5.364 -10.801 -8.866 1.00 88.19 108 LEU A C 1
ATOM 866 O O . LEU A 1 108 ? -6.349 -11.130 -8.203 1.00 88.19 108 LEU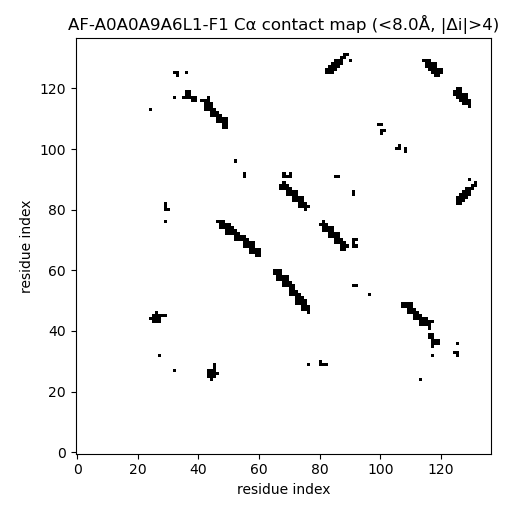 A O 1
ATOM 870 N N . VAL A 1 109 ? -4.313 -10.177 -8.338 1.00 92.94 109 VAL A N 1
ATOM 871 C CA . VAL A 1 109 ? -4.270 -9.733 -6.944 1.00 92.94 109 VAL A CA 1
ATOM 872 C C . VAL A 1 109 ? -4.529 -8.234 -6.905 1.00 92.94 109 VAL A C 1
ATOM 874 O O . VAL A 1 10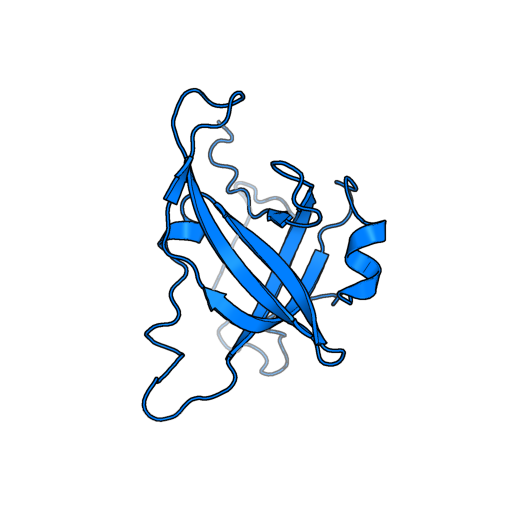9 ? -3.740 -7.443 -7.418 1.00 92.94 109 VAL A O 1
ATOM 877 N N . ILE A 1 110 ? -5.646 -7.839 -6.298 1.00 93.31 110 ILE A N 1
ATOM 878 C CA . ILE A 1 110 ? -6.010 -6.432 -6.111 1.00 93.31 110 ILE A CA 1
ATOM 879 C C . ILE A 1 110 ? -5.566 -5.997 -4.716 1.00 93.31 110 ILE A C 1
ATOM 881 O O . ILE A 1 110 ? -5.862 -6.668 -3.726 1.00 93.31 110 ILE A O 1
ATOM 885 N N . ALA A 1 111 ? -4.8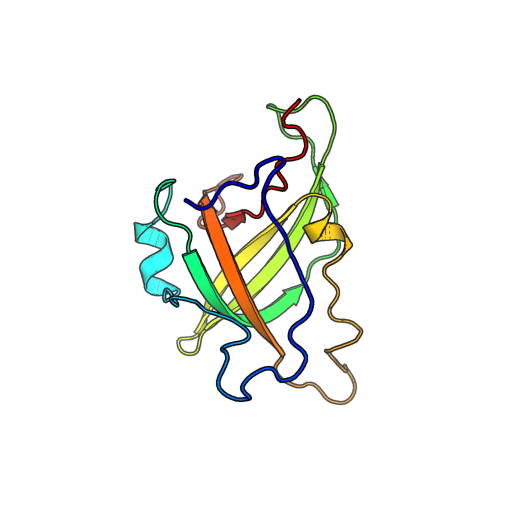84 -4.859 -4.631 1.00 92.94 111 ALA A N 1
ATOM 886 C CA . ALA A 1 111 ? -4.428 -4.276 -3.380 1.00 92.94 111 ALA A CA 1
ATOM 887 C C . ALA A 1 111 ? -5.037 -2.893 -3.149 1.00 92.94 111 ALA A C 1
ATOM 889 O O . ALA A 1 111 ? -5.032 -2.036 -4.034 1.00 92.94 111 ALA A O 1
ATOM 890 N N . LEU A 1 112 ? -5.532 -2.689 -1.926 1.00 93.31 112 LEU A N 1
ATOM 891 C CA . LEU A 1 112 ? -5.972 -1.400 -1.405 1.00 93.31 112 LEU A CA 1
ATOM 892 C C . LEU A 1 112 ? -4.882 -0.845 -0.483 1.00 93.31 112 LEU A C 1
ATOM 894 O O . LEU A 1 112 ? -4.605 -1.411 0.577 1.00 93.31 112 LEU A O 1
ATOM 898 N N . PHE A 1 113 ? -4.301 0.281 -0.873 1.00 91.56 113 PHE A N 1
ATOM 899 C CA . PHE A 1 113 ? -3.353 1.041 -0.069 1.00 91.56 113 PHE A CA 1
ATOM 900 C C . PHE A 1 113 ? -4.060 2.285 0.465 1.00 91.56 113 PHE A C 1
ATOM 902 O O . PHE A 1 113 ? -4.484 3.130 -0.312 1.00 91.56 113 PHE A O 1
ATOM 909 N N . VAL A 1 114 ? -4.218 2.387 1.785 1.00 90.50 114 VAL A N 1
ATOM 910 C CA . VAL A 1 114 ? -4.936 3.487 2.460 1.00 90.50 114 VAL A CA 1
ATOM 911 C C . VAL A 1 114 ? -3.944 4.359 3.218 1.00 90.50 114 VAL A C 1
ATOM 913 O O . VAL A 1 114 ? -3.068 3.812 3.882 1.00 90.50 114 VAL A O 1
ATOM 916 N N . GLY A 1 115 ? -4.076 5.680 3.175 1.00 88.44 115 GLY A N 1
ATOM 917 C CA . GLY A 1 115 ? -3.424 6.599 4.103 1.00 88.44 115 GLY A CA 1
ATOM 918 C C . GLY A 1 115 ? -1.956 6.917 3.804 1.00 88.44 115 GLY A C 1
ATOM 919 O O . GLY A 1 115 ? -1.187 7.127 4.741 1.00 88.44 115 GLY A O 1
ATOM 920 N N . GLY A 1 116 ? -1.532 6.911 2.541 1.00 86.19 116 GLY A N 1
ATOM 921 C CA . GLY A 1 116 ? -0.124 7.108 2.173 1.00 86.19 116 GLY A CA 1
ATOM 922 C C . GLY A 1 116 ? 0.201 8.509 1.660 1.00 86.19 116 GLY A C 1
ATOM 923 O O . GLY A 1 116 ? -0.670 9.250 1.214 1.00 86.19 116 GLY A O 1
ATOM 924 N N . LEU A 1 117 ? 1.484 8.870 1.711 1.00 85.94 117 LEU A N 1
ATOM 925 C CA . LEU A 1 117 ? 1.995 10.162 1.233 1.00 85.94 117 LEU A CA 1
ATOM 926 C C . LEU A 1 117 ? 2.674 10.027 -0.125 1.00 85.94 117 LEU A C 1
ATOM 928 O O . LEU A 1 117 ? 3.499 9.135 -0.289 1.00 85.94 117 LEU A O 1
ATOM 932 N N . ILE A 1 118 ? 2.425 10.955 -1.050 1.00 86.06 118 ILE A N 1
ATOM 933 C CA . ILE A 1 118 ? 3.072 10.962 -2.370 1.00 86.06 118 ILE A CA 1
ATOM 934 C C . ILE A 1 118 ? 4.370 11.777 -2.324 1.00 86.06 118 ILE A C 1
ATOM 936 O O . ILE A 1 118 ? 4.341 13.009 -2.232 1.00 86.06 118 ILE A O 1
ATOM 940 N N . ARG A 1 119 ? 5.530 11.112 -2.428 1.00 81.56 119 ARG A N 1
ATOM 941 C CA . ARG A 1 119 ? 6.837 11.781 -2.602 1.00 81.56 119 ARG A CA 1
ATOM 942 C C . ARG A 1 119 ? 7.614 11.234 -3.794 1.00 81.56 119 ARG A C 1
ATOM 944 O O . ARG A 1 119 ? 7.282 10.203 -4.366 1.00 81.56 119 ARG A O 1
ATOM 951 N N . SER A 1 120 ? 8.672 11.947 -4.156 1.00 75.56 120 SER A N 1
ATOM 952 C CA . SER A 1 120 ? 9.701 11.494 -5.089 1.00 75.56 120 SER A CA 1
ATOM 953 C C . SER A 1 120 ? 10.906 10.961 -4.322 1.00 75.56 120 SER A C 1
ATOM 955 O O . SER A 1 120 ? 11.315 11.570 -3.333 1.00 75.56 120 SER A O 1
ATOM 957 N N . TYR A 1 121 ? 11.540 9.905 -4.825 1.00 70.56 121 TYR A N 1
ATOM 958 C CA . TYR A 1 121 ? 12.831 9.442 -4.312 1.00 70.56 121 TYR A CA 1
ATOM 959 C C . TYR A 1 121 ? 13.712 8.920 -5.437 1.00 70.56 121 TYR A C 1
ATOM 961 O O . TYR A 1 121 ? 13.251 8.183 -6.308 1.00 70.56 121 TYR A O 1
ATOM 969 N N . GLN A 1 122 ? 14.975 9.363 -5.421 1.00 66.00 122 GLN A N 1
ATOM 970 C CA . GLN A 1 122 ? 16.003 9.051 -6.423 1.00 66.00 122 GLN A CA 1
ATOM 971 C C . GLN A 1 122 ? 15.512 9.215 -7.873 1.00 66.00 122 GLN A C 1
ATOM 973 O O . GLN A 1 122 ? 15.639 8.316 -8.697 1.00 66.00 122 GLN A O 1
ATOM 978 N N . GLY A 1 123 ? 14.867 10.345 -8.179 1.00 61.34 123 GLY A N 1
ATOM 979 C CA . GLY A 1 123 ? 14.378 10.644 -9.532 1.00 61.34 123 GLY A CA 1
ATOM 980 C C . GLY A 1 123 ? 13.164 9.824 -9.991 1.00 61.34 123 GLY A C 1
ATOM 981 O O . GLY A 1 123 ? 12.550 10.174 -10.997 1.00 61.34 123 GLY A O 1
ATOM 982 N N . SER A 1 124 ? 12.748 8.793 -9.243 1.00 57.91 124 SER A N 1
ATOM 983 C CA . SER A 1 124 ? 11.482 8.099 -9.486 1.00 57.91 124 SER A CA 1
ATOM 984 C C . SER A 1 124 ? 10.322 8.991 -9.058 1.00 57.91 124 SER A C 1
ATOM 986 O O . SER A 1 124 ? 10.211 9.380 -7.888 1.00 57.91 124 SER A O 1
ATOM 988 N N . ARG A 1 125 ? 9.461 9.316 -10.020 1.00 53.09 125 ARG A N 1
ATOM 989 C CA . ARG A 1 125 ? 8.231 10.065 -9.787 1.00 53.09 125 ARG A CA 1
ATOM 990 C C . ARG A 1 125 ? 7.214 9.103 -9.166 1.00 53.09 125 ARG A C 1
ATOM 992 O O . ARG A 1 125 ? 6.968 8.043 -9.725 1.00 53.09 125 ARG A O 1
ATOM 999 N N . PHE A 1 126 ? 6.664 9.493 -8.017 1.00 55.88 126 PHE A N 1
ATOM 1000 C CA . PHE A 1 126 ? 5.559 8.834 -7.306 1.00 55.88 126 PHE A CA 1
ATOM 1001 C C . PHE A 1 126 ? 5.961 7.583 -6.515 1.00 55.88 126 PHE A C 1
ATOM 1003 O O . PHE A 1 126 ? 6.058 6.479 -7.036 1.00 55.88 126 PHE A O 1
ATOM 1010 N N . GLN A 1 127 ? 6.186 7.782 -5.219 1.00 56.12 127 GLN A N 1
ATOM 1011 C CA . GLN A 1 127 ? 6.261 6.736 -4.210 1.00 56.12 127 GLN A CA 1
ATOM 1012 C C . GLN A 1 127 ? 5.270 7.073 -3.108 1.00 56.12 127 GLN A C 1
ATOM 1014 O O . GLN A 1 127 ? 5.246 8.199 -2.604 1.00 56.12 127 GLN A O 1
ATOM 1019 N N . MET A 1 128 ? 4.453 6.090 -2.750 1.00 56.16 128 MET A N 1
ATOM 1020 C CA . MET A 1 128 ? 3.573 6.172 -1.598 1.00 56.16 128 MET A CA 1
ATOM 1021 C C . MET A 1 128 ? 4.327 5.715 -0.348 1.00 56.16 128 MET A C 1
ATOM 1023 O O . MET A 1 128 ? 4.783 4.576 -0.293 1.00 56.16 128 MET A O 1
ATOM 1027 N N . TYR A 1 129 ? 4.466 6.597 0.644 1.00 58.09 129 TYR A N 1
ATOM 1028 C CA . TYR A 1 129 ? 5.205 6.316 1.876 1.00 58.09 129 TYR A CA 1
ATOM 1029 C C . TYR A 1 129 ? 4.278 5.875 2.993 1.00 58.09 129 TYR A C 1
ATOM 1031 O O . TYR A 1 129 ? 3.317 6.567 3.330 1.00 58.09 129 TYR A O 1
ATOM 1039 N N . TYR A 1 130 ? 4.674 4.785 3.640 1.00 54.41 130 TYR A N 1
ATOM 1040 C CA . TYR A 1 130 ? 4.138 4.335 4.913 1.00 54.41 130 TYR A CA 1
ATOM 1041 C C . TYR A 1 130 ? 5.218 4.467 5.983 1.00 54.41 130 TYR A C 1
ATOM 1043 O O . TYR A 1 130 ? 5.974 3.528 6.232 1.00 54.41 130 TYR A O 1
ATOM 1051 N N . TYR A 1 131 ? 5.315 5.642 6.607 1.00 46.78 131 TYR A N 1
ATOM 1052 C CA . TYR A 1 131 ? 6.143 5.791 7.801 1.00 46.78 131 TYR A CA 1
ATOM 1053 C C . TYR A 1 131 ? 5.461 5.098 8.980 1.00 46.78 131 TYR A C 1
ATOM 1055 O O . TYR A 1 131 ? 4.284 5.325 9.259 1.00 46.78 131 TYR A O 1
ATOM 1063 N N . HIS A 1 132 ? 6.216 4.286 9.715 1.00 42.06 132 HIS A N 1
ATOM 1064 C CA . HIS A 1 132 ? 5.901 4.069 11.116 1.00 42.06 132 HIS A CA 1
ATOM 1065 C C . HIS A 1 132 ? 6.569 5.211 11.883 1.00 42.06 132 HIS A C 1
ATOM 1067 O O . HIS A 1 132 ? 7.795 5.252 11.963 1.00 42.06 132 HIS A O 1
ATOM 1073 N N . HIS A 1 133 ? 5.789 6.149 12.423 1.00 36.03 133 HIS A N 1
ATOM 1074 C CA . HIS A 1 133 ? 6.268 6.916 13.568 1.00 36.03 133 HIS A CA 1
ATOM 1075 C C . HIS A 1 133 ? 6.430 5.922 14.721 1.00 36.03 133 HIS A C 1
ATOM 1077 O O . HIS A 1 133 ? 5.454 5.541 15.364 1.00 36.03 133 HIS A O 1
ATOM 1083 N N . ALA A 1 134 ? 7.653 5.442 14.921 1.00 35.34 134 ALA A N 1
ATOM 1084 C CA . ALA A 1 134 ? 8.084 4.968 16.220 1.00 35.34 134 ALA A CA 1
ATOM 1085 C C . ALA A 1 134 ? 8.696 6.169 16.950 1.00 35.34 134 ALA A C 1
ATOM 1087 O O . ALA A 1 134 ? 9.511 6.886 16.371 1.00 35.34 134 ALA A O 1
ATOM 1088 N N . HIS A 1 135 ? 8.273 6.340 18.202 1.00 27.84 135 HIS A N 1
ATOM 1089 C CA . HIS A 1 135 ? 8.673 7.352 19.186 1.00 27.84 135 HIS A CA 1
ATOM 1090 C C . HIS A 1 135 ? 7.919 8.687 19.141 1.00 27.84 135 HIS A C 1
ATOM 1092 O O . HIS A 1 135 ? 8.344 9.660 18.526 1.00 27.84 135 HIS A O 1
ATOM 1098 N N . CYS A 1 136 ? 6.823 8.732 19.903 1.00 22.94 136 CYS A N 1
ATOM 1099 C CA . CYS A 1 136 ? 6.647 9.820 20.863 1.00 22.94 136 CYS A CA 1
ATOM 1100 C C . CYS A 1 136 ? 7.237 9.335 22.207 1.00 22.94 136 CYS A C 1
ATOM 1102 O O . CYS A 1 136 ? 7.088 8.139 22.489 1.00 22.94 136 CYS A O 1
ATOM 1104 N N . PRO A 1 137 ? 7.949 10.190 22.964 1.00 34.19 137 PRO A N 1
ATOM 1105 C CA . PRO A 1 137 ? 8.402 9.888 24.324 1.00 34.19 137 PRO A CA 1
ATOM 1106 C C . PRO A 1 137 ? 7.237 9.650 25.291 1.00 34.19 137 PRO A C 1
ATOM 1108 O O . PRO A 1 137 ? 6.125 10.161 25.015 1.00 34.19 137 PRO A O 1
#

InterPro domains:
  IPR012340 Nucleic acid-binding, OB-fold [G3DSA:2.40.50.140] (19-133)
  IPR012340 Nucleic acid-binding, OB-fold [SSF50249] (25-126)
  IPR031657 Replication protein A, OB domain [PF16900] (40-126)

Sequence (137 aa):
MLEFTLYTKISPSKSPQSTFPKYIYKLTTFSEIPSLLGNNKNLVDMLGMIIEVAEPTWVHLSAQPNPTIKRDVILKDTNDLQLKVTLWGRRATQFDIRGVYDPSNPKLVIALFVGGLIRSYQGSRFQMYYYHHAHCP

Organism: Arundo donax (NCBI:txid35708)

pLDDT: mean 84.23, std 14.92, range [22.94, 97.12]